Protein AF-A0A1F6HAN7-F1 (afdb_monomer_lite)

Secondary structure (DSSP, 8-state):
--EEEEEEETTEEEEEEET--SGGGSPTT-GGGTEEEEEEETTEEEEEEEHHHHHH-TTS-HHHHHHHHHHHHHHHHHHTTSPPPHHHHHHHHHHHHTT--TTSS--SSS-----TTS---GGG-HHHHHHHTT-TTPPP-HHHHT--

pLDDT: mean 86.33, std 14.44, range [46.81, 98.56]

Sequence (148 aa):
MEKKFLVKQGASNYYLVNSGMGGFLCPLGHPEHNWCIEEYRGGRCMEMYSLSSAKGAEYLPPRVRWNSAFLLARWKARHSQDIPDSAWLDQVYTHFNHRYSPDGVNRNAGDCILDYKNEQPPEYHLAYLFVKQFYPDHVPDMVRIKGK

Structure (mmCIF, N/CA/C/O backbone):
data_AF-A0A1F6HAN7-F1
#
_entry.id   AF-A0A1F6HAN7-F1
#
loop_
_atom_site.group_PDB
_atom_site.id
_atom_site.type_symbol
_atom_site.label_atom_id
_atom_site.label_alt_id
_atom_site.label_comp_id
_atom_site.label_asym_id
_atom_site.label_entity_id
_atom_site.label_seq_id
_atom_site.pdbx_PDB_ins_code
_atom_site.Cartn_x
_atom_site.Cartn_y
_atom_site.Cartn_z
_atom_site.occupancy
_atom_site.B_iso_or_equiv
_atom_site.auth_seq_id
_atom_site.auth_comp_id
_atom_site.auth_asym_id
_atom_site.auth_atom_id
_atom_site.pdbx_PDB_model_num
ATOM 1 N N . MET A 1 1 ? -18.449 -8.728 3.949 1.00 81.06 1 MET A N 1
ATOM 2 C CA . MET A 1 1 ? -17.341 -7.783 4.189 1.00 81.06 1 MET A CA 1
ATOM 3 C C . MET A 1 1 ? -17.004 -7.828 5.668 1.00 81.06 1 MET A C 1
ATOM 5 O O . MET A 1 1 ? -17.881 -7.574 6.484 1.00 81.06 1 MET A O 1
ATOM 9 N N . GLU A 1 2 ? -15.790 -8.249 6.016 1.00 94.75 2 GLU A N 1
ATOM 10 C CA . GLU A 1 2 ? -15.348 -8.287 7.413 1.00 94.75 2 GLU A CA 1
ATOM 11 C C . GLU A 1 2 ? -14.984 -6.874 7.881 1.00 94.75 2 GLU A C 1
ATOM 13 O O . GLU A 1 2 ? -14.322 -6.127 7.159 1.00 94.75 2 GLU A O 1
ATOM 18 N N . LYS A 1 3 ? -15.423 -6.504 9.086 1.00 96.38 3 LYS A N 1
ATOM 19 C CA . LYS A 1 3 ? -15.188 -5.186 9.675 1.00 96.38 3 LYS A CA 1
ATOM 20 C C . LYS A 1 3 ? -14.879 -5.324 11.158 1.00 96.38 3 LYS A C 1
ATOM 22 O O . LYS A 1 3 ? -15.679 -5.865 11.917 1.00 96.38 3 LYS A O 1
ATOM 27 N N . LYS A 1 4 ? -13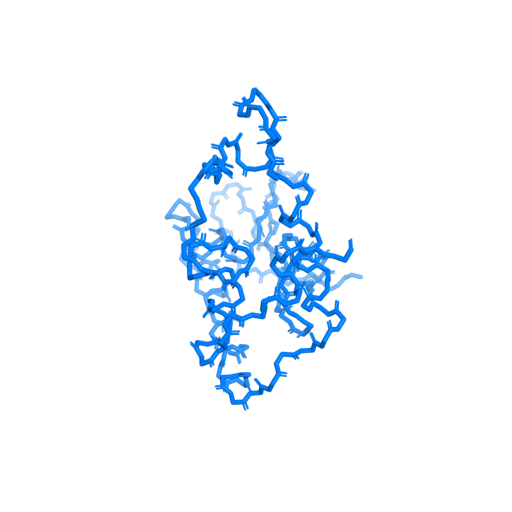.729 -4.800 11.579 1.00 97.94 4 LYS A N 1
ATOM 28 C CA . LYS A 1 4 ? -13.231 -4.889 12.953 1.00 97.94 4 LYS A CA 1
ATOM 29 C C . LYS A 1 4 ? -13.069 -3.501 13.551 1.00 97.94 4 LYS A C 1
ATOM 31 O O . LYS A 1 4 ? -12.294 -2.689 13.053 1.00 97.94 4 LYS A O 1
ATOM 36 N N . PHE A 1 5 ? -13.779 -3.234 14.643 1.00 98.19 5 PHE A N 1
ATOM 37 C CA . PHE A 1 5 ? -13.616 -1.993 15.397 1.00 98.19 5 PHE A CA 1
ATOM 38 C C . PHE A 1 5 ? -12.208 -1.900 15.993 1.00 98.19 5 PHE A C 1
ATOM 40 O O . PHE A 1 5 ? -11.709 -2.859 16.588 1.00 98.19 5 PHE A O 1
ATOM 47 N N . LEU A 1 6 ? -11.573 -0.738 15.841 1.00 98.06 6 LEU A N 1
ATOM 48 C CA . LEU A 1 6 ? -10.249 -0.472 16.394 1.00 98.06 6 LEU A CA 1
ATOM 49 C C . LEU A 1 6 ? -10.338 0.429 17.620 1.00 98.06 6 LEU A C 1
ATOM 51 O O . LEU A 1 6 ? -9.851 0.063 18.691 1.00 98.06 6 LEU A O 1
ATOM 55 N N . VAL A 1 7 ? -10.910 1.623 17.455 1.00 98.56 7 VAL A N 1
ATOM 56 C CA . VAL A 1 7 ? -10.907 2.669 18.483 1.00 98.56 7 VAL A CA 1
ATOM 57 C C . VAL A 1 7 ? -11.927 3.761 18.167 1.00 98.56 7 VAL A C 1
ATOM 59 O O . VAL A 1 7 ? -12.243 4.015 17.005 1.00 98.56 7 VAL A O 1
ATOM 62 N N . LYS A 1 8 ? -12.405 4.436 19.216 1.00 98.25 8 LYS A N 1
ATOM 63 C CA . LYS A 1 8 ? -13.179 5.676 19.131 1.00 98.25 8 LYS A CA 1
ATOM 64 C C . LYS A 1 8 ? -12.319 6.849 19.603 1.00 98.25 8 LYS A C 1
ATOM 66 O O . LYS A 1 8 ? -11.673 6.740 20.643 1.00 98.25 8 LYS A O 1
ATOM 71 N N . GLN A 1 9 ? -12.334 7.961 18.873 1.00 97.62 9 GLN A N 1
ATOM 72 C CA . GLN A 1 9 ? -11.682 9.216 19.257 1.00 97.62 9 GLN A CA 1
ATOM 73 C C . GLN A 1 9 ? -12.631 10.378 18.948 1.00 97.62 9 GLN A C 1
ATOM 75 O O . GLN A 1 9 ? -12.959 10.632 17.792 1.00 97.62 9 GLN A O 1
ATOM 80 N N . GLY A 1 10 ? -13.124 11.054 19.989 1.00 96.62 10 GLY A N 1
ATOM 81 C CA . GLY A 1 10 ? -14.173 12.066 19.838 1.00 96.62 10 GLY A CA 1
ATOM 82 C C . GLY A 1 10 ? -15.452 11.484 19.219 1.00 96.62 10 GLY A C 1
ATOM 83 O O . GLY A 1 10 ? -15.999 10.495 19.715 1.00 96.62 10 GLY A O 1
ATOM 84 N N . ALA A 1 11 ? -15.921 12.099 18.130 1.00 97.31 11 ALA A N 1
ATOM 85 C CA . ALA A 1 11 ? -17.090 11.654 17.364 1.00 97.31 11 ALA A CA 1
ATOM 86 C C . ALA A 1 11 ? -16.778 10.546 16.336 1.00 97.31 11 ALA A C 1
ATOM 88 O O . ALA A 1 11 ? -17.699 10.022 15.705 1.00 97.31 11 ALA A O 1
ATOM 89 N N . SER A 1 12 ? -15.502 10.193 16.173 1.00 98.25 12 SER A N 1
ATOM 90 C CA . SER A 1 12 ? -15.024 9.268 15.148 1.00 98.25 12 SER A CA 1
ATOM 91 C C . SER A 1 12 ? -14.864 7.852 15.676 1.00 98.25 12 SER A C 1
ATOM 93 O O . SER A 1 12 ? -14.275 7.635 16.736 1.00 98.25 12 SER A O 1
ATOM 95 N N . ASN A 1 13 ? -15.330 6.878 14.899 1.00 98.56 13 ASN A N 1
ATOM 96 C CA . ASN A 1 13 ? -15.098 5.454 15.109 1.00 98.56 13 ASN A CA 1
ATOM 97 C C . ASN A 1 13 ? -14.254 4.917 13.955 1.00 98.56 13 ASN A C 1
ATOM 99 O O . ASN A 1 13 ? -14.638 5.062 12.797 1.00 98.56 13 ASN A O 1
ATOM 103 N N . TYR A 1 14 ? -13.134 4.278 14.270 1.00 98.56 14 TYR A N 1
ATOM 104 C CA . TYR A 1 14 ? -12.211 3.747 13.274 1.00 98.56 14 TYR A CA 1
ATOM 105 C C . TYR A 1 14 ? -12.316 2.231 13.196 1.00 98.56 14 TYR A C 1
ATOM 107 O O . TYR A 1 14 ? -12.348 1.539 14.223 1.00 98.56 14 TYR A O 1
ATOM 115 N N . TYR A 1 15 ? -12.321 1.719 11.972 1.00 98.56 15 TYR A N 1
ATOM 116 C CA . TYR A 1 15 ? -12.444 0.299 11.683 1.00 98.56 15 TYR A CA 1
ATOM 117 C C . TYR A 1 15 ? -11.356 -0.152 10.720 1.00 98.56 15 TYR A C 1
ATOM 119 O O . TYR A 1 15 ? -10.965 0.588 9.826 1.00 98.56 15 TYR A O 1
ATOM 127 N N . LEU A 1 16 ? -10.912 -1.392 10.891 1.00 98.19 16 LEU A N 1
ATOM 128 C CA . LEU A 1 16 ? -10.199 -2.143 9.868 1.00 98.19 16 LEU A CA 1
ATOM 129 C C . LEU A 1 16 ? -11.239 -2.895 9.037 1.00 98.19 16 LEU A C 1
ATOM 131 O O . LEU A 1 16 ? -12.055 -3.624 9.610 1.00 98.19 16 LEU A O 1
ATOM 135 N N . VAL A 1 17 ? -11.227 -2.719 7.720 1.00 97.75 17 VAL A N 1
ATOM 136 C CA . VAL A 1 17 ? -12.254 -3.272 6.826 1.00 97.75 17 VAL A CA 1
ATOM 137 C C . VAL A 1 17 ? -11.614 -4.065 5.703 1.00 97.75 17 VAL A C 1
ATOM 139 O O . VAL A 1 17 ? -10.613 -3.635 5.130 1.00 97.75 17 VAL A O 1
ATOM 142 N N . ASN A 1 18 ? -12.191 -5.232 5.407 1.00 96.44 18 ASN A N 1
ATOM 143 C CA . ASN A 1 18 ? -11.769 -6.083 4.302 1.00 96.44 18 ASN A CA 1
ATOM 144 C C . ASN A 1 18 ? -12.385 -5.585 2.981 1.00 96.44 18 ASN A C 1
ATOM 146 O O . ASN A 1 18 ? -13.359 -6.166 2.495 1.00 96.44 18 ASN A O 1
ATOM 150 N N . SER A 1 19 ? -11.899 -4.445 2.484 1.00 92.38 19 SER A N 1
ATOM 151 C CA . SER A 1 19 ? -12.352 -3.829 1.230 1.00 92.38 19 SER A CA 1
ATOM 152 C C . SER A 1 19 ? -11.217 -3.415 0.286 1.00 92.38 19 SER A C 1
ATOM 154 O O . SER A 1 19 ? -11.531 -3.039 -0.837 1.00 92.38 19 SER A O 1
ATOM 156 N N . GLY A 1 20 ? -9.949 -3.501 0.716 1.00 86.19 20 GLY A N 1
ATOM 157 C CA . GLY A 1 20 ? -8.754 -3.112 -0.047 1.00 86.19 20 GLY A CA 1
ATOM 158 C C . GLY A 1 20 ? -8.742 -1.647 -0.503 1.00 86.19 20 GLY A C 1
ATOM 159 O O . GLY A 1 20 ? -9.641 -1.189 -1.200 1.00 86.19 20 GLY A O 1
ATOM 160 N N . MET A 1 21 ? -7.703 -0.875 -0.175 1.00 88.50 21 MET A N 1
ATOM 161 C CA . MET A 1 21 ? -7.585 0.478 -0.733 1.00 88.50 21 MET A CA 1
ATOM 162 C C . MET A 1 21 ? -6.139 0.859 -1.011 1.00 88.50 21 MET A C 1
ATOM 164 O O . MET A 1 21 ? -5.312 0.896 -0.111 1.00 88.50 21 MET A O 1
ATOM 168 N N . GLY A 1 22 ? -5.837 1.166 -2.275 1.00 81.50 22 GLY A N 1
ATOM 169 C CA . GLY A 1 22 ? -4.481 1.520 -2.707 1.00 81.50 22 GLY A CA 1
ATOM 170 C C . GLY A 1 22 ? -3.558 0.323 -2.959 1.00 81.50 22 GLY A C 1
ATOM 171 O O . GLY A 1 22 ? -2.397 0.523 -3.298 1.00 81.50 22 GLY A O 1
ATOM 172 N N . GLY A 1 23 ? -4.061 -0.912 -2.861 1.00 88.75 23 GLY A N 1
ATOM 173 C CA . GLY A 1 23 ? -3.277 -2.126 -3.103 1.00 88.75 23 GLY A CA 1
ATOM 174 C C . GLY A 1 23 ? -2.972 -2.441 -4.567 1.00 88.75 23 GLY A C 1
ATOM 175 O O . GLY A 1 23 ? -2.194 -3.346 -4.815 1.00 88.75 23 GLY A O 1
ATOM 176 N N . PHE A 1 24 ? -3.530 -1.719 -5.543 1.00 90.69 24 PHE A N 1
ATOM 177 C CA . PHE A 1 24 ? -3.554 -2.161 -6.947 1.00 90.69 24 PHE A CA 1
ATOM 178 C C . PHE A 1 24 ? -2.178 -2.409 -7.599 1.00 90.69 24 PHE A C 1
ATOM 180 O O . PHE A 1 24 ? -2.098 -3.229 -8.508 1.00 90.69 24 PHE A O 1
ATOM 187 N N . LEU A 1 25 ? -1.117 -1.721 -7.154 1.00 92.69 25 LEU A N 1
ATOM 188 C CA . LEU A 1 25 ? 0.268 -1.980 -7.588 1.00 92.69 25 LEU A CA 1
ATOM 189 C C . LEU A 1 25 ? 1.059 -2.824 -6.598 1.00 92.69 25 LEU A C 1
ATOM 191 O O . LEU A 1 25 ? 2.178 -3.221 -6.901 1.00 92.69 25 LEU A O 1
ATOM 195 N N . CYS A 1 26 ? 0.540 -3.088 -5.405 1.00 93.50 26 CYS A N 1
ATOM 196 C CA . CYS A 1 26 ? 1.242 -3.926 -4.452 1.00 93.50 26 CYS A CA 1
ATOM 197 C C . CYS A 1 26 ? 1.334 -5.370 -4.973 1.00 93.50 26 CYS A C 1
ATOM 199 O O . CYS A 1 26 ? 0.431 -5.829 -5.677 1.00 93.50 26 CYS A O 1
ATOM 201 N N . PRO A 1 27 ? 2.388 -6.115 -4.608 1.00 92.62 27 PRO A N 1
ATOM 202 C CA . PRO A 1 27 ? 2.511 -7.521 -4.982 1.00 92.62 27 PRO A CA 1
ATOM 203 C C . PRO A 1 27 ? 1.354 -8.361 -4.434 1.00 92.62 27 PRO A C 1
ATOM 205 O O . PRO A 1 27 ? 0.656 -7.967 -3.490 1.00 92.62 27 PRO A O 1
ATOM 208 N N . LE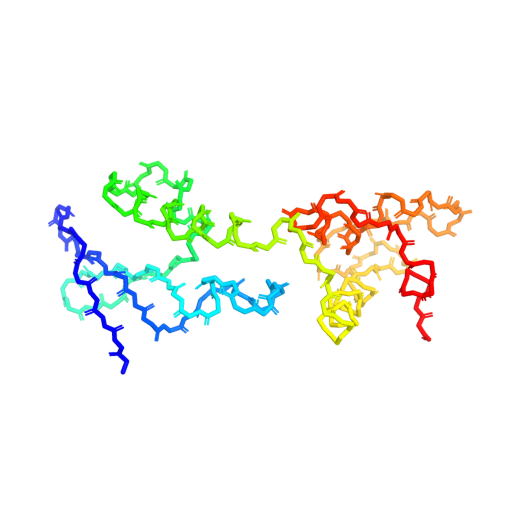U A 1 28 ? 1.145 -9.538 -5.025 1.00 89.31 28 LEU A N 1
ATOM 209 C CA . LEU A 1 28 ? 0.101 -10.462 -4.590 1.00 89.31 28 LEU A CA 1
ATOM 210 C C . LEU A 1 28 ? 0.249 -10.794 -3.096 1.00 89.31 28 LEU A C 1
ATOM 212 O O . LEU A 1 28 ? 1.347 -10.924 -2.559 1.00 89.31 28 LEU A O 1
ATOM 216 N N . GLY A 1 29 ? -0.881 -10.891 -2.395 1.00 89.44 29 GLY A N 1
ATOM 217 C CA . GLY A 1 29 ? -0.901 -11.173 -0.959 1.00 89.44 29 GLY A CA 1
ATOM 218 C C . GLY A 1 29 ? -0.509 -9.989 -0.067 1.00 89.44 29 GLY A C 1
ATOM 219 O O . GLY A 1 29 ? -0.608 -10.109 1.157 1.00 89.44 29 GLY A O 1
ATOM 220 N N . HIS A 1 30 ? -0.113 -8.841 -0.634 1.00 93.56 30 HIS A N 1
ATOM 221 C CA . HIS A 1 30 ? 0.112 -7.622 0.140 1.00 93.56 30 HIS A CA 1
ATOM 222 C C . HIS A 1 30 ? -1.175 -7.201 0.869 1.00 93.56 30 HIS A C 1
ATOM 224 O O . HIS A 1 30 ? -2.256 -7.224 0.277 1.00 93.56 30 HIS A O 1
ATOM 230 N N . PRO A 1 31 ? -1.109 -6.800 2.152 1.00 95.38 31 PRO A N 1
ATOM 231 C CA . PRO A 1 31 ? -2.306 -6.562 2.955 1.00 95.38 31 PRO A CA 1
ATOM 232 C C . PRO A 1 31 ? -3.173 -5.409 2.434 1.00 95.38 31 PRO A C 1
ATOM 234 O O . PRO A 1 31 ? -4.370 -5.429 2.681 1.00 95.38 31 PRO A O 1
ATOM 237 N N . GLU A 1 32 ? -2.612 -4.469 1.669 1.00 95.25 32 GLU A N 1
ATOM 238 C CA . GLU A 1 32 ? -3.350 -3.366 1.014 1.00 95.25 32 GLU A CA 1
ATOM 239 C C . GLU A 1 32 ? -4.378 -3.834 -0.029 1.00 95.25 32 GLU A C 1
ATOM 241 O O . GLU A 1 32 ? -5.301 -3.091 -0.358 1.00 95.25 32 GLU A O 1
ATOM 246 N N . HIS A 1 33 ? -4.245 -5.059 -0.554 1.00 94.06 33 HIS A N 1
ATOM 247 C CA . HIS A 1 33 ? -5.261 -5.648 -1.438 1.00 94.06 33 HIS A CA 1
ATOM 248 C C . HIS A 1 33 ? -6.551 -5.979 -0.702 1.00 94.06 33 HIS A C 1
ATOM 250 O O . HIS A 1 33 ? -7.620 -5.984 -1.296 1.00 94.06 33 HIS A O 1
ATOM 256 N N . ASN A 1 34 ? -6.443 -6.272 0.592 1.00 95.50 34 ASN A N 1
ATOM 257 C CA . ASN A 1 34 ? -7.555 -6.787 1.376 1.00 95.50 34 ASN A CA 1
ATOM 258 C C . ASN A 1 34 ? -8.037 -5.752 2.384 1.00 95.50 34 ASN A C 1
ATOM 260 O O . ASN A 1 34 ? -9.228 -5.607 2.603 1.00 95.50 34 ASN A O 1
ATOM 264 N N . TRP A 1 35 ? -7.133 -4.991 2.988 1.00 97.38 35 TRP A N 1
ATOM 265 C CA . TRP A 1 35 ? -7.436 -4.209 4.174 1.00 97.38 35 TRP A CA 1
ATOM 266 C C . TRP A 1 35 ? -7.250 -2.716 3.948 1.00 97.38 35 TRP A C 1
ATOM 268 O O . TRP A 1 35 ? -6.269 -2.283 3.351 1.00 97.38 35 TRP A O 1
ATOM 278 N N . CYS A 1 36 ? -8.165 -1.934 4.507 1.00 97.81 36 CYS A N 1
ATOM 279 C CA . CYS A 1 36 ? -8.056 -0.486 4.634 1.00 97.81 36 CYS A CA 1
ATOM 280 C C . CYS A 1 36 ? -8.608 -0.033 5.992 1.00 97.81 36 CYS A C 1
ATOM 282 O O . CYS A 1 36 ? -9.238 -0.809 6.721 1.00 97.81 36 CYS A O 1
ATOM 284 N N . ILE A 1 37 ? -8.358 1.226 6.343 1.00 98.25 37 ILE A N 1
ATOM 285 C CA . ILE A 1 37 ? -8.972 1.872 7.503 1.00 98.25 37 ILE A CA 1
ATOM 286 C C . ILE A 1 37 ? -10.153 2.704 7.028 1.00 98.25 37 ILE A C 1
ATOM 288 O O . ILE A 1 37 ? -10.015 3.478 6.089 1.00 98.25 37 ILE A O 1
ATOM 292 N N . GLU A 1 38 ? -11.284 2.590 7.711 1.00 98.25 38 GLU A N 1
ATOM 293 C CA . GLU A 1 38 ? -12.431 3.470 7.503 1.00 98.25 38 GLU A CA 1
ATOM 294 C C . GLU A 1 38 ? -12.721 4.274 8.773 1.00 98.25 38 GLU A C 1
ATOM 296 O O . GLU A 1 38 ? -12.728 3.729 9.885 1.00 98.25 38 GLU A O 1
ATOM 301 N N . GLU A 1 39 ? -13.005 5.563 8.608 1.00 98.38 39 GLU A N 1
ATOM 302 C CA . GLU A 1 39 ? -13.482 6.448 9.666 1.00 98.38 39 GLU A CA 1
ATOM 303 C C . GLU A 1 39 ? -14.992 6.670 9.536 1.00 98.38 39 GLU A C 1
ATOM 305 O O . GLU A 1 39 ? -15.485 7.062 8.481 1.00 98.38 39 GLU A O 1
ATOM 310 N N . TYR A 1 40 ? -15.732 6.492 10.634 1.00 98.50 40 TYR A N 1
ATOM 311 C CA . TYR A 1 40 ? -17.167 6.760 10.694 1.00 98.50 40 TYR A CA 1
ATOM 312 C C . TYR A 1 40 ? -17.519 7.836 11.712 1.00 98.50 40 TYR A C 1
ATOM 314 O O . TYR A 1 40 ? -17.103 7.758 12.870 1.00 98.50 40 TYR A O 1
ATOM 322 N N . ARG A 1 41 ? -18.395 8.767 11.320 1.00 98.06 41 ARG A N 1
ATOM 323 C CA . ARG A 1 41 ? -19.017 9.773 12.200 1.00 98.06 41 ARG A CA 1
ATOM 324 C C . ARG A 1 41 ? -20.527 9.773 11.967 1.00 98.06 41 ARG A C 1
ATOM 326 O O . ARG A 1 41 ? -20.977 9.760 10.826 1.00 98.06 41 ARG A O 1
ATOM 333 N N . GLY A 1 42 ? -21.327 9.718 13.035 1.00 95.94 42 GLY A N 1
ATOM 334 C CA . GLY A 1 42 ? -22.796 9.688 12.918 1.00 95.94 42 GLY A CA 1
ATOM 335 C C . GLY A 1 42 ? -23.345 8.534 12.059 1.00 95.94 42 GLY A C 1
ATOM 336 O O . GLY A 1 42 ? -24.365 8.692 11.399 1.00 95.94 42 GLY A O 1
ATOM 337 N N . GLY A 1 43 ? -22.639 7.397 12.010 1.00 94.94 43 GLY A N 1
ATOM 338 C CA . GLY A 1 43 ? -23.025 6.224 11.215 1.00 94.94 43 GLY A CA 1
ATOM 339 C C . GLY A 1 43 ? -22.649 6.273 9.728 1.00 94.94 43 GLY A C 1
ATOM 340 O O . GLY A 1 43 ? -22.898 5.298 9.026 1.00 94.94 43 GLY A O 1
ATOM 341 N N . ARG A 1 44 ? -22.018 7.348 9.239 1.00 97.25 44 ARG A N 1
ATOM 342 C CA . ARG A 1 44 ? -21.567 7.478 7.841 1.00 97.25 44 ARG A CA 1
ATOM 343 C C . ARG A 1 44 ? -20.057 7.310 7.732 1.00 97.25 44 ARG A C 1
ATOM 345 O O . ARG A 1 44 ? -19.344 7.786 8.614 1.00 97.25 44 ARG A O 1
ATOM 352 N N . CYS A 1 45 ? -19.594 6.651 6.669 1.00 97.25 45 CYS A N 1
ATOM 353 C CA . CYS A 1 45 ? -18.174 6.598 6.324 1.00 97.25 45 CYS A CA 1
ATOM 354 C C . CYS A 1 45 ? -17.754 7.981 5.825 1.00 97.25 45 CYS A C 1
ATOM 356 O O . CYS A 1 45 ? -18.350 8.491 4.879 1.00 97.25 45 CYS A O 1
ATOM 358 N N . MET A 1 46 ? -16.781 8.588 6.492 1.00 97.56 46 MET A N 1
ATOM 359 C CA . MET A 1 46 ? -16.290 9.924 6.158 1.00 97.56 46 MET A CA 1
ATOM 360 C C . MET A 1 46 ? -15.026 9.843 5.319 1.00 97.56 46 MET A C 1
ATOM 362 O O . MET A 1 46 ? -14.911 10.542 4.325 1.00 97.56 46 MET A O 1
ATOM 366 N N . GLU A 1 47 ? -14.108 8.967 5.719 1.00 96.75 47 GLU A N 1
ATOM 367 C CA . GLU A 1 47 ? -12.786 8.847 5.120 1.00 96.75 47 GLU A CA 1
ATOM 368 C C . GLU A 1 47 ? -12.379 7.381 5.045 1.00 96.75 47 GLU A C 1
ATOM 370 O O . GLU A 1 47 ? -12.758 6.558 5.890 1.00 96.75 47 GLU A O 1
ATOM 375 N N . MET A 1 48 ? -11.568 7.073 4.040 1.00 97.06 48 MET A N 1
ATOM 376 C CA . MET A 1 48 ? -10.905 5.788 3.894 1.00 97.06 48 MET A CA 1
ATOM 377 C C . MET A 1 48 ? -9.403 6.031 3.770 1.00 97.06 48 MET A C 1
ATOM 379 O O . MET A 1 48 ? -8.968 6.998 3.148 1.00 97.06 48 MET A O 1
ATOM 383 N N . TYR A 1 49 ? -8.595 5.138 4.331 1.00 97.12 49 TYR A N 1
ATOM 384 C CA . TYR A 1 49 ? -7.139 5.218 4.262 1.00 97.12 49 TYR A CA 1
ATOM 385 C C . TYR A 1 4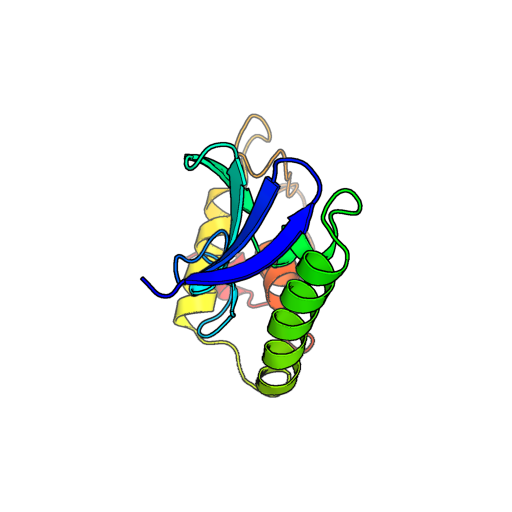9 ? -6.549 3.865 3.871 1.00 97.12 49 TYR A C 1
ATOM 387 O O . TYR A 1 49 ? -6.932 2.830 4.425 1.00 97.12 49 TYR A O 1
ATOM 395 N N . SER A 1 50 ? -5.581 3.875 2.952 1.00 97.12 50 SER A N 1
ATOM 396 C CA . SER A 1 50 ? -4.684 2.731 2.774 1.00 97.12 50 SER A CA 1
ATOM 397 C C . SER A 1 50 ? -3.925 2.476 4.080 1.00 97.12 50 SER A C 1
ATOM 399 O O . SER A 1 50 ? -3.739 3.390 4.893 1.00 97.12 50 SER A O 1
ATOM 401 N N . LEU A 1 51 ? -3.456 1.251 4.304 1.00 97.12 51 LEU A N 1
ATOM 402 C CA . LEU A 1 51 ? -2.659 0.929 5.492 1.00 97.12 51 LEU A CA 1
ATOM 403 C C . LEU A 1 51 ? -1.375 1.767 5.543 1.00 97.12 51 LEU A C 1
ATOM 405 O O . LEU A 1 51 ? -0.952 2.213 6.609 1.00 97.12 51 LEU A O 1
ATOM 409 N N . SER A 1 52 ? -0.746 1.988 4.393 1.00 95.69 52 SER A N 1
ATOM 410 C CA . SER A 1 52 ? 0.469 2.785 4.220 1.00 95.69 52 SER A CA 1
ATOM 411 C C . SER A 1 52 ? 0.253 4.244 4.610 1.00 95.69 52 SER A C 1
ATOM 413 O O . SER A 1 52 ? 1.059 4.778 5.375 1.00 95.69 52 SER A O 1
ATOM 415 N N . SER A 1 53 ? -0.851 4.850 4.164 1.00 96.56 53 SER A N 1
ATOM 416 C CA . SER A 1 53 ? -1.248 6.208 4.548 1.00 96.56 53 SER A CA 1
ATOM 417 C C . SER A 1 53 ? -1.588 6.275 6.040 1.00 96.56 53 SER A C 1
ATOM 419 O O . SER A 1 53 ? -1.022 7.079 6.785 1.00 96.56 53 SER A O 1
ATOM 421 N N . ALA A 1 54 ? -2.413 5.341 6.522 1.00 97.38 54 ALA A N 1
ATOM 422 C CA . ALA A 1 54 ? -2.835 5.298 7.917 1.00 97.38 54 ALA A CA 1
ATOM 423 C C . ALA A 1 54 ? -1.671 5.083 8.894 1.00 97.38 54 ALA A C 1
ATOM 425 O O . ALA A 1 54 ? -1.688 5.624 9.993 1.00 97.38 54 ALA A O 1
ATOM 426 N N . LYS A 1 55 ? -0.640 4.318 8.516 1.00 97.31 55 LYS A N 1
ATOM 427 C CA . LYS A 1 55 ? 0.558 4.087 9.338 1.00 97.31 55 LYS A CA 1
ATOM 428 C C . LYS A 1 55 ? 1.280 5.394 9.697 1.00 97.31 55 LYS A C 1
ATOM 430 O O . LYS A 1 55 ? 1.758 5.524 10.823 1.00 97.31 55 LYS A O 1
ATOM 435 N N . GLY A 1 56 ? 1.396 6.316 8.739 1.00 94.88 56 GLY A N 1
ATOM 436 C CA . GLY A 1 56 ? 2.174 7.555 8.867 1.00 94.88 56 GLY A CA 1
ATOM 437 C C . GLY A 1 56 ? 1.372 8.783 9.304 1.00 94.88 56 GLY A C 1
ATOM 438 O O . GLY A 1 56 ? 1.964 9.793 9.666 1.00 94.88 56 GLY A O 1
ATOM 439 N N . ALA A 1 57 ? 0.043 8.714 9.291 1.00 96.62 57 ALA A N 1
ATOM 440 C CA . ALA A 1 57 ? -0.821 9.858 9.564 1.00 96.62 57 ALA A CA 1
ATOM 441 C C . ALA A 1 57 ? -0.906 10.186 11.067 1.00 96.62 57 ALA A C 1
ATOM 443 O O . ALA A 1 57 ? -1.714 9.606 11.789 1.00 96.62 57 ALA A O 1
ATOM 444 N N . GLU A 1 58 ? -0.090 11.127 11.553 1.00 96.75 58 GLU A N 1
ATOM 445 C CA . GLU A 1 58 ? 0.017 11.478 12.984 1.00 96.75 58 GLU A CA 1
ATOM 446 C C . GLU A 1 58 ? -1.300 11.907 13.641 1.00 96.75 58 GLU A C 1
ATOM 448 O O . GLU A 1 58 ? -1.499 11.660 14.831 1.00 96.75 58 GLU A O 1
ATOM 453 N N . TYR A 1 59 ? -2.212 12.495 12.863 1.00 95.81 59 TYR A N 1
ATOM 454 C CA . TYR A 1 59 ? -3.542 12.895 13.323 1.00 95.81 59 TYR A CA 1
ATOM 455 C C . TYR A 1 59 ? -4.472 11.702 13.599 1.00 95.81 59 TYR A C 1
ATOM 457 O O . TYR A 1 59 ? -5.486 11.865 14.279 1.00 95.81 59 TYR A O 1
ATOM 465 N N . LEU A 1 60 ? -4.151 10.505 13.092 1.00 98.00 60 LEU A N 1
ATOM 466 C CA . LEU A 1 60 ? -4.919 9.299 13.373 1.00 98.00 60 LEU A CA 1
ATOM 467 C C . LEU A 1 60 ? -4.596 8.742 14.768 1.00 98.00 60 LEU A C 1
ATOM 469 O O . LEU A 1 60 ? -3.447 8.808 15.233 1.00 98.00 60 LEU A O 1
ATOM 473 N N . PRO A 1 61 ? -5.577 8.089 15.420 1.00 98.25 61 PRO A N 1
ATOM 474 C CA . PRO A 1 61 ? -5.360 7.486 16.723 1.00 98.25 61 PRO A CA 1
ATOM 475 C C . PRO A 1 61 ? -4.159 6.519 16.723 1.00 98.25 61 PRO A C 1
ATOM 477 O O . PRO A 1 61 ? -4.022 5.713 15.794 1.00 98.25 61 PRO A O 1
ATOM 480 N N . PRO A 1 62 ? -3.343 6.473 17.797 1.00 98.38 62 PRO A N 1
ATOM 481 C CA . PRO A 1 62 ? -2.185 5.577 17.877 1.00 98.38 62 PRO A CA 1
ATOM 482 C C . PRO A 1 62 ? -2.511 4.105 17.583 1.00 98.38 62 PRO A C 1
ATOM 484 O O . PRO A 1 62 ? -1.741 3.414 16.919 1.00 98.38 62 PRO A O 1
ATOM 487 N N . ARG A 1 63 ? -3.689 3.625 18.008 1.00 98.06 63 ARG A N 1
ATOM 488 C CA . ARG A 1 63 ? -4.136 2.247 17.753 1.00 98.06 63 ARG A CA 1
ATOM 489 C C . ARG A 1 63 ? -4.369 1.958 16.267 1.00 98.06 63 ARG A C 1
ATOM 491 O O . ARG A 1 63 ? -4.094 0.842 15.832 1.00 98.06 63 ARG A O 1
ATOM 498 N N . VAL A 1 64 ? -4.844 2.934 15.493 1.00 98.44 64 VAL A N 1
ATOM 499 C CA . VAL A 1 64 ? -5.029 2.807 14.036 1.00 98.44 64 VAL A CA 1
ATOM 500 C C . VAL A 1 64 ? -3.673 2.701 13.346 1.00 98.44 64 VAL A C 1
ATOM 502 O O . VAL A 1 64 ? -3.439 1.755 12.587 1.00 98.44 64 VAL A O 1
ATOM 505 N N . ARG A 1 65 ? -2.750 3.611 13.684 1.00 98.44 65 ARG A N 1
ATOM 506 C CA . ARG A 1 65 ? -1.380 3.607 13.155 1.00 98.44 65 ARG A CA 1
ATOM 507 C C . ARG A 1 65 ? -0.660 2.297 13.460 1.00 98.44 65 ARG A C 1
ATOM 509 O O . ARG A 1 65 ? -0.097 1.683 12.557 1.00 98.44 65 ARG A O 1
ATOM 516 N N . TRP A 1 66 ? -0.745 1.827 14.708 1.00 98.19 66 TRP A N 1
ATOM 517 C CA . TRP A 1 66 ? -0.118 0.578 15.142 1.00 98.19 66 TRP A CA 1
ATOM 518 C C . TRP A 1 66 ? -0.669 -0.644 14.400 1.00 98.19 66 TRP A C 1
ATOM 520 O O . TRP A 1 66 ? 0.115 -1.452 13.914 1.00 98.19 66 TRP A O 1
ATOM 530 N N . ASN A 1 67 ? -1.996 -0.775 14.250 1.00 97.88 67 ASN A N 1
ATOM 531 C CA . ASN A 1 67 ? -2.579 -1.914 13.522 1.00 97.88 67 ASN A CA 1
ATOM 532 C C . ASN A 1 67 ? -2.158 -1.913 12.046 1.00 97.88 67 ASN A C 1
ATOM 534 O O . ASN A 1 67 ? -1.809 -2.962 11.507 1.00 97.88 67 ASN A O 1
ATOM 538 N N . SER A 1 68 ? -2.131 -0.737 11.416 1.00 97.44 68 SER A N 1
ATOM 539 C CA . SER A 1 68 ? -1.689 -0.586 10.026 1.00 97.44 68 SER A CA 1
ATOM 540 C C . SER A 1 68 ? -0.208 -0.953 9.869 1.00 97.44 68 SER A C 1
ATOM 542 O O . SER A 1 68 ? 0.149 -1.748 8.999 1.00 97.44 68 SER A O 1
ATOM 544 N N . ALA A 1 69 ? 0.650 -0.455 10.770 1.00 97.31 69 ALA A N 1
ATOM 545 C CA . ALA A 1 69 ? 2.068 -0.810 10.830 1.00 97.31 69 ALA A CA 1
ATOM 546 C C . ALA A 1 69 ? 2.274 -2.320 11.009 1.00 97.31 69 ALA A C 1
ATOM 548 O O . ALA A 1 69 ? 3.083 -2.923 10.305 1.00 97.31 69 ALA A O 1
ATOM 549 N N . PHE A 1 70 ? 1.525 -2.927 11.932 1.00 96.44 70 PHE A N 1
ATOM 550 C CA . PHE A 1 70 ? 1.623 -4.341 12.272 1.00 96.44 70 PHE A CA 1
ATOM 551 C C . PHE A 1 70 ? 1.288 -5.248 11.081 1.00 96.44 70 PHE A C 1
ATOM 553 O O . PHE A 1 70 ? 2.044 -6.173 10.780 1.00 96.44 70 PHE A O 1
ATOM 560 N N . LEU A 1 71 ? 0.192 -4.967 10.364 1.00 95.06 71 LEU A N 1
ATOM 561 C CA . LEU A 1 71 ? -0.201 -5.739 9.180 1.00 95.06 71 LEU A CA 1
ATOM 562 C C . LEU A 1 71 ? 0.850 -5.653 8.067 1.00 95.06 71 LEU A C 1
ATOM 564 O O . LEU A 1 71 ? 1.234 -6.681 7.506 1.00 95.06 71 LEU A O 1
ATOM 568 N N . LEU A 1 72 ? 1.352 -4.447 7.788 1.00 94.12 72 LEU A N 1
ATOM 569 C CA . LEU A 1 72 ? 2.385 -4.222 6.774 1.00 94.12 72 LEU A CA 1
ATOM 570 C C . LEU A 1 72 ? 3.706 -4.919 7.131 1.00 94.12 72 LEU A C 1
ATOM 572 O O . LEU A 1 72 ? 4.309 -5.577 6.284 1.00 94.12 72 LEU A O 1
ATOM 576 N N . ALA A 1 73 ? 4.149 -4.819 8.388 1.00 92.94 73 ALA A N 1
ATOM 577 C CA . ALA A 1 73 ? 5.387 -5.446 8.848 1.00 92.94 73 ALA A CA 1
ATOM 578 C C . ALA A 1 73 ? 5.327 -6.979 8.749 1.00 92.94 73 ALA A C 1
ATOM 580 O O . ALA A 1 73 ? 6.284 -7.612 8.301 1.00 92.94 73 ALA A O 1
ATOM 581 N N . ARG A 1 74 ? 4.182 -7.581 9.101 1.00 90.31 74 ARG A N 1
ATOM 582 C CA . ARG A 1 74 ? 3.993 -9.037 9.037 1.00 90.31 74 ARG A CA 1
ATOM 583 C C . ARG A 1 74 ? 4.068 -9.591 7.614 1.00 90.31 74 ARG A C 1
ATOM 585 O O . ARG A 1 74 ? 4.463 -10.742 7.441 1.00 90.31 74 ARG A O 1
ATOM 592 N N . TRP A 1 75 ? 3.662 -8.814 6.612 1.00 89.75 75 TRP A N 1
ATOM 593 C CA . TRP A 1 75 ? 3.761 -9.229 5.214 1.00 89.75 75 TRP A CA 1
ATOM 594 C C . TRP A 1 75 ? 5.213 -9.229 4.717 1.00 89.75 75 TRP A C 1
ATOM 596 O O . TRP A 1 75 ? 5.641 -10.219 4.123 1.00 89.75 75 TRP A O 1
ATOM 606 N N . LYS A 1 76 ? 5.985 -8.175 5.030 1.00 77.00 76 LYS A N 1
ATOM 607 C CA . LYS A 1 76 ? 7.389 -8.037 4.597 1.00 77.00 76 LYS A CA 1
ATOM 608 C C . LYS A 1 76 ? 8.265 -9.200 5.054 1.00 77.00 76 LYS A C 1
ATOM 610 O O . LYS A 1 76 ? 9.040 -9.722 4.266 1.00 77.00 76 LYS A O 1
ATOM 615 N N . ALA A 1 77 ? 8.091 -9.638 6.300 1.00 61.84 77 ALA A N 1
ATOM 616 C CA . ALA A 1 77 ? 8.855 -10.749 6.865 1.00 61.84 77 ALA A CA 1
ATOM 617 C C . ALA A 1 77 ? 8.665 -12.081 6.116 1.00 61.84 77 ALA A C 1
ATOM 619 O O . ALA A 1 77 ? 9.512 -12.957 6.232 1.00 61.84 77 ALA A O 1
ATOM 620 N N . ARG A 1 78 ? 7.561 -12.256 5.374 1.00 70.62 78 ARG A N 1
ATOM 621 C CA . ARG A 1 78 ? 7.313 -13.486 4.606 1.00 70.62 78 ARG A CA 1
ATOM 622 C C . ARG A 1 78 ? 7.944 -13.467 3.217 1.00 70.62 78 ARG A C 1
ATOM 624 O O . ARG A 1 78 ? 8.304 -14.529 2.746 1.00 70.62 78 ARG A O 1
ATOM 631 N N . HIS A 1 79 ? 8.067 -12.293 2.596 1.00 69.25 79 HIS A N 1
ATOM 632 C CA . HIS A 1 79 ? 8.366 -12.176 1.162 1.00 69.25 79 HIS A CA 1
ATOM 633 C C . HIS A 1 79 ? 9.762 -11.631 0.854 1.00 69.25 79 HIS A C 1
ATOM 635 O O . HIS A 1 79 ? 10.134 -11.542 -0.310 1.00 69.25 79 HIS A O 1
ATOM 641 N N . SER A 1 80 ? 10.567 -11.280 1.863 1.00 60.62 80 SER A N 1
ATOM 642 C CA . SER A 1 80 ? 11.930 -10.773 1.642 1.00 60.62 80 SER A CA 1
ATOM 643 C C . SER A 1 80 ? 12.889 -11.794 1.011 1.00 60.62 80 SER A C 1
ATOM 645 O O . SER A 1 80 ? 14.034 -11.445 0.760 1.00 60.62 80 SER A O 1
ATOM 647 N N . GLN A 1 81 ? 12.459 -13.042 0.795 1.00 62.75 81 GLN A N 1
ATOM 648 C CA . GLN A 1 81 ? 13.247 -14.105 0.158 1.00 62.75 81 GLN A CA 1
ATOM 649 C C . GLN A 1 81 ? 12.634 -14.613 -1.159 1.00 62.75 81 GLN A C 1
ATOM 651 O O . GLN A 1 81 ? 13.215 -15.490 -1.794 1.00 62.75 81 GLN A O 1
ATOM 656 N N . ASP A 1 82 ? 11.487 -14.073 -1.581 1.00 77.81 82 ASP A N 1
ATOM 657 C CA . ASP A 1 82 ? 10.754 -14.583 -2.739 1.00 77.81 82 ASP A CA 1
ATOM 658 C C . ASP A 1 82 ? 11.142 -13.862 -4.035 1.00 77.81 82 ASP A C 1
ATOM 660 O O . ASP A 1 82 ? 11.439 -12.665 -4.053 1.00 77.81 82 ASP A O 1
ATOM 664 N N . ILE A 1 83 ? 11.078 -14.592 -5.150 1.00 84.62 83 ILE A N 1
ATOM 665 C CA . ILE A 1 83 ? 11.190 -14.022 -6.495 1.00 84.62 83 ILE A CA 1
ATOM 666 C C . ILE A 1 83 ? 9.861 -13.318 -6.826 1.00 84.62 83 ILE A C 1
ATOM 668 O O . ILE A 1 83 ? 8.801 -13.918 -6.621 1.00 84.62 83 ILE A O 1
ATOM 672 N N . PRO A 1 84 ? 9.875 -12.074 -7.344 1.00 87.81 84 PRO A N 1
ATOM 673 C CA . PRO A 1 84 ? 8.644 -11.393 -7.719 1.00 87.81 84 PRO A CA 1
ATOM 674 C C . PRO A 1 84 ? 7.887 -12.135 -8.827 1.00 87.81 84 PRO A C 1
ATOM 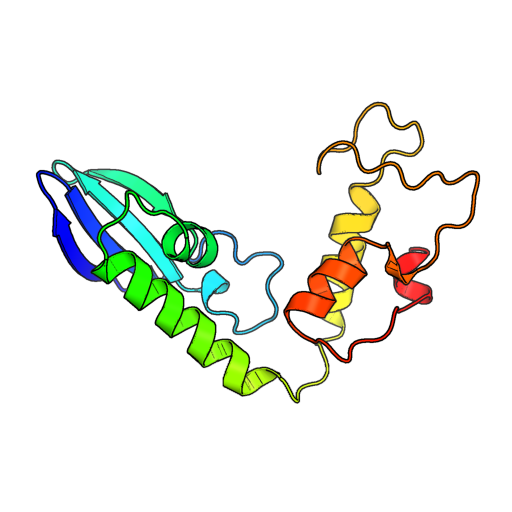676 O O . PRO A 1 84 ? 8.486 -12.626 -9.785 1.00 87.81 84 PRO A O 1
ATOM 679 N N . ASP A 1 85 ? 6.558 -12.158 -8.726 1.00 90.50 85 ASP A N 1
ATOM 680 C CA . ASP A 1 85 ? 5.698 -12.733 -9.759 1.00 90.50 85 ASP A CA 1
ATOM 681 C C . ASP A 1 85 ? 5.819 -11.962 -11.088 1.00 90.50 85 ASP A C 1
ATOM 683 O O . ASP A 1 85 ? 5.741 -10.732 -11.131 1.00 90.50 85 ASP A O 1
ATOM 687 N N . SER A 1 86 ? 5.992 -12.696 -12.188 1.00 92.69 86 SER A N 1
ATOM 688 C CA . SER A 1 86 ? 6.238 -12.120 -13.516 1.00 92.69 86 SER A CA 1
ATOM 689 C C . SER A 1 86 ? 5.039 -11.327 -14.055 1.00 92.69 86 SER A C 1
ATOM 691 O O . SER A 1 86 ? 5.228 -10.300 -14.710 1.00 92.69 86 SER A O 1
ATOM 693 N N . ALA A 1 87 ? 3.806 -11.763 -13.770 1.00 92.81 87 ALA A N 1
ATOM 694 C CA . ALA A 1 87 ? 2.604 -11.068 -14.228 1.00 92.81 87 ALA A CA 1
ATOM 695 C C . ALA A 1 87 ? 2.397 -9.755 -13.460 1.00 92.81 87 ALA A C 1
ATOM 697 O O . ALA A 1 87 ? 2.046 -8.733 -14.053 1.00 92.81 87 ALA A O 1
ATOM 698 N N . TRP A 1 88 ? 2.686 -9.755 -12.159 1.00 93.12 88 TRP A N 1
ATOM 699 C CA . TRP A 1 88 ? 2.722 -8.532 -11.362 1.00 93.12 88 TRP A CA 1
ATOM 700 C C . TRP A 1 88 ? 3.803 -7.556 -11.849 1.00 93.12 88 TRP A C 1
ATOM 702 O O . TRP A 1 88 ? 3.521 -6.366 -12.002 1.00 93.12 88 TRP A O 1
ATOM 712 N N . LEU A 1 89 ? 5.013 -8.037 -12.164 1.00 93.56 89 LEU A N 1
ATOM 713 C CA . LEU A 1 89 ? 6.050 -7.192 -12.767 1.00 93.56 89 LEU A CA 1
ATOM 714 C C . LEU A 1 89 ? 5.559 -6.565 -14.080 1.00 93.56 89 LEU A C 1
ATOM 716 O O . LEU A 1 89 ? 5.668 -5.351 -14.247 1.00 93.56 89 LEU A O 1
ATOM 720 N N . ASP A 1 90 ? 4.958 -7.346 -14.981 1.00 93.88 90 ASP A N 1
ATOM 721 C CA . ASP A 1 90 ? 4.383 -6.821 -16.228 1.00 93.88 90 ASP A CA 1
ATOM 722 C C . ASP A 1 90 ? 3.350 -5.717 -15.956 1.00 93.88 90 ASP A C 1
ATOM 724 O O . ASP A 1 90 ? 3.385 -4.673 -16.610 1.00 93.88 90 ASP A O 1
ATOM 728 N N . GLN A 1 91 ? 2.477 -5.892 -14.960 1.00 93.62 91 GLN A N 1
ATOM 729 C CA . GLN A 1 91 ? 1.491 -4.884 -14.566 1.00 93.62 91 GLN A CA 1
ATOM 730 C C . GLN A 1 91 ? 2.148 -3.587 -14.071 1.00 93.62 91 GLN A C 1
ATOM 732 O O . GLN A 1 91 ? 1.769 -2.500 -14.514 1.00 93.62 91 GLN A O 1
ATOM 737 N N . VAL A 1 92 ? 3.125 -3.684 -13.164 1.00 92.69 92 VAL A N 1
ATOM 738 C CA . VAL A 1 92 ? 3.810 -2.521 -12.577 1.00 92.69 92 VAL A CA 1
ATOM 739 C C . VAL A 1 92 ? 4.594 -1.759 -13.641 1.00 92.69 92 VAL A C 1
ATOM 741 O O . VAL A 1 92 ? 4.438 -0.544 -13.768 1.00 92.69 92 VAL A O 1
ATOM 744 N N . TYR A 1 93 ? 5.403 -2.459 -14.436 1.00 91.06 93 TYR A N 1
ATOM 745 C CA . TYR A 1 93 ? 6.191 -1.830 -15.492 1.00 91.06 93 TYR A CA 1
ATOM 746 C C . TYR A 1 93 ? 5.296 -1.192 -16.553 1.00 91.06 93 TYR A C 1
ATOM 748 O O . TYR A 1 93 ? 5.496 -0.028 -16.887 1.00 91.06 93 TYR A O 1
ATOM 756 N N . THR A 1 94 ? 4.243 -1.882 -17.001 1.00 90.50 94 THR A N 1
ATOM 757 C CA . THR A 1 94 ? 3.266 -1.309 -17.943 1.00 90.50 94 THR A CA 1
ATOM 758 C C . THR A 1 94 ? 2.592 -0.064 -17.368 1.00 90.50 94 THR A C 1
ATOM 760 O O . THR A 1 94 ? 2.433 0.931 -18.075 1.00 90.50 94 THR A O 1
ATOM 763 N N . HIS A 1 95 ? 2.225 -0.084 -16.079 1.00 89.94 95 HIS A N 1
ATOM 764 C CA . HIS A 1 95 ? 1.624 1.074 -15.425 1.00 89.94 95 HIS A CA 1
ATOM 765 C C . HIS A 1 95 ? 2.537 2.295 -15.508 1.00 89.94 95 HIS A C 1
ATOM 767 O O . HIS A 1 95 ? 2.085 3.334 -15.973 1.00 89.94 95 HIS A O 1
ATOM 773 N N . PHE A 1 96 ? 3.800 2.188 -15.089 1.00 86.88 96 PHE A N 1
ATOM 774 C CA . PHE A 1 96 ? 4.717 3.330 -15.114 1.00 86.88 96 PHE A CA 1
ATOM 775 C C . PHE A 1 96 ? 5.131 3.726 -16.537 1.00 86.88 96 PHE A C 1
ATOM 777 O O . PHE A 1 96 ? 5.190 4.918 -16.821 1.00 86.88 96 PHE A O 1
ATOM 784 N N . ASN A 1 97 ? 5.311 2.772 -17.455 1.00 83.12 97 ASN A N 1
ATOM 785 C CA . ASN A 1 97 ? 5.655 3.061 -18.852 1.00 83.12 97 ASN A CA 1
ATOM 786 C C . ASN A 1 97 ? 4.603 3.952 -19.532 1.00 83.12 97 ASN A C 1
ATOM 788 O O . ASN A 1 97 ? 4.942 4.885 -20.258 1.00 83.12 97 ASN A O 1
ATOM 792 N N . HIS A 1 98 ? 3.318 3.732 -19.241 1.00 81.88 98 HIS A N 1
ATOM 793 C CA . HIS A 1 98 ? 2.228 4.570 -19.755 1.00 81.88 98 HIS A CA 1
ATOM 794 C C . HIS A 1 98 ? 2.105 5.937 -19.065 1.00 81.88 98 HIS A C 1
ATOM 796 O O . HIS A 1 98 ? 1.302 6.771 -19.487 1.00 81.88 98 HIS A O 1
ATOM 802 N N . ARG A 1 99 ? 2.882 6.181 -18.009 1.00 76.38 99 ARG A N 1
ATOM 803 C CA . ARG A 1 99 ? 2.860 7.418 -17.220 1.00 76.38 99 ARG A CA 1
ATOM 804 C C . ARG A 1 99 ? 4.008 8.359 -17.580 1.00 76.38 99 ARG A C 1
ATOM 806 O O . ARG A 1 99 ? 4.001 9.486 -17.121 1.00 76.38 99 ARG A O 1
ATOM 813 N N . TYR A 1 100 ? 4.949 7.963 -18.432 1.00 72.19 100 TYR A N 1
ATOM 814 C CA . TYR A 1 100 ? 5.996 8.872 -18.908 1.00 72.19 100 TYR A CA 1
ATOM 815 C C . TYR A 1 100 ? 5.523 9.705 -20.102 1.00 72.19 100 TYR A C 1
ATOM 817 O O . TYR A 1 100 ? 5.074 9.147 -21.109 1.00 72.19 100 TYR A O 1
ATOM 825 N N . SER A 1 101 ? 5.616 11.038 -20.006 1.00 65.88 101 SER A N 1
ATOM 826 C CA . SER A 1 101 ? 5.273 11.952 -21.106 1.00 65.88 101 SER A CA 1
ATOM 827 C C . SER A 1 101 ? 6.447 12.075 -22.084 1.00 65.88 101 SER A C 1
ATOM 829 O O . SER A 1 101 ? 7.530 12.456 -21.647 1.00 65.88 101 SER A O 1
ATOM 831 N N . PRO A 1 102 ? 6.265 11.821 -23.394 1.00 63.12 102 PRO A N 1
ATOM 832 C CA . PRO A 1 102 ? 7.336 11.962 -24.387 1.00 63.12 102 PRO A CA 1
ATOM 833 C C . PRO A 1 102 ? 7.830 13.406 -24.553 1.00 63.12 102 PRO A C 1
ATOM 835 O O . PRO A 1 102 ? 8.965 13.636 -24.954 1.00 63.12 102 PRO A O 1
ATOM 838 N N . ASP A 1 103 ? 6.961 14.373 -24.270 1.00 64.94 103 ASP A N 1
ATOM 839 C CA . ASP A 1 103 ? 7.161 15.814 -24.449 1.00 64.94 103 ASP A CA 1
ATOM 840 C C . ASP A 1 103 ? 7.305 16.578 -23.121 1.00 64.94 103 ASP A C 1
ATOM 842 O O . ASP A 1 103 ? 7.515 17.788 -23.130 1.00 64.94 103 ASP A O 1
ATOM 846 N N . GLY A 1 104 ? 7.176 15.890 -21.981 1.00 59.88 104 GLY A N 1
ATOM 847 C CA . GLY A 1 104 ? 7.177 16.511 -20.655 1.00 59.88 104 GLY A CA 1
ATOM 848 C C . GLY A 1 104 ? 5.988 17.439 -20.369 1.00 59.88 104 GLY A C 1
ATOM 849 O O . GLY A 1 104 ? 6.035 18.150 -19.373 1.00 59.88 104 GLY A O 1
ATOM 850 N N . VAL A 1 105 ? 4.944 17.462 -21.213 1.00 62.19 105 VAL A N 1
ATOM 851 C CA . VAL A 1 105 ? 3.826 18.414 -21.072 1.00 62.19 105 VAL A CA 1
ATOM 852 C C . VAL A 1 105 ? 2.676 17.842 -20.238 1.00 62.19 105 VAL A C 1
ATOM 854 O O . VAL A 1 105 ? 2.042 18.607 -19.514 1.00 62.19 105 VAL A O 1
ATOM 857 N N . ASN A 1 106 ? 2.389 16.528 -20.296 1.00 56.53 106 ASN A N 1
ATOM 858 C CA . ASN A 1 106 ? 1.483 15.882 -19.332 1.00 56.53 106 ASN A CA 1
ATOM 859 C C . ASN A 1 106 ? 1.435 14.345 -19.442 1.00 56.53 106 ASN A C 1
ATOM 861 O O . ASN A 1 106 ? 0.906 13.835 -20.427 1.00 56.53 106 ASN A O 1
ATOM 865 N N . ARG A 1 107 ? 1.832 13.608 -18.391 1.00 52.59 107 ARG A N 1
ATOM 866 C CA . ARG A 1 107 ? 1.333 12.248 -18.075 1.00 52.59 107 ARG A CA 1
ATOM 867 C C . ARG A 1 107 ? 1.450 12.001 -16.569 1.00 52.59 107 ARG A C 1
ATOM 869 O O . ARG A 1 107 ? 2.455 11.545 -16.049 1.00 52.59 107 ARG A O 1
ATOM 876 N N . ASN A 1 108 ? 0.392 12.328 -15.844 1.00 53.84 108 ASN A N 1
ATOM 877 C CA . ASN A 1 108 ? 0.301 12.122 -14.399 1.00 53.84 108 ASN A CA 1
ATOM 878 C C . ASN A 1 108 ? 0.434 10.613 -14.082 1.00 53.84 108 ASN A C 1
ATOM 880 O O . ASN A 1 108 ? -0.380 9.854 -14.609 1.00 53.84 108 ASN A O 1
ATOM 884 N N . ALA A 1 109 ? 1.417 10.062 -13.348 1.00 50.38 109 ALA A N 1
ATOM 885 C CA . ALA A 1 109 ? 2.165 10.481 -12.156 1.00 50.38 109 ALA A CA 1
ATOM 886 C C . ALA A 1 109 ? 3.578 11.075 -12.363 1.00 50.38 109 ALA A C 1
ATOM 888 O O . ALA A 1 109 ? 4.521 10.359 -12.677 1.00 50.38 109 ALA A O 1
ATOM 889 N N . GLY A 1 110 ? 3.873 12.318 -12.004 1.00 49.50 110 GLY A N 1
ATOM 890 C CA . GLY A 1 110 ? 3.069 13.542 -12.068 1.00 49.50 110 GLY A CA 1
ATOM 891 C C . GLY A 1 110 ? 3.647 14.484 -13.136 1.00 49.50 110 GLY A C 1
ATOM 892 O O . GLY A 1 110 ? 2.877 15.063 -13.879 1.00 49.50 110 GLY A O 1
ATOM 893 N N . ASP A 1 111 ? 4.983 14.516 -13.253 1.00 46.81 111 ASP A N 1
ATOM 894 C CA . ASP A 1 111 ? 5.804 15.224 -14.254 1.00 46.81 111 ASP A CA 1
ATOM 895 C C . ASP A 1 111 ? 7.166 14.510 -14.417 1.00 46.81 111 ASP A C 1
ATOM 897 O O . ASP A 1 111 ? 8.225 15.130 -14.514 1.00 46.81 111 ASP A O 1
ATOM 901 N N . CYS A 1 112 ? 7.194 13.175 -14.339 1.00 52.53 112 CYS A N 1
ATOM 902 C CA . CYS A 1 112 ? 8.460 12.447 -14.408 1.00 52.53 112 CYS A CA 1
ATOM 903 C C . CYS A 1 112 ? 9.013 12.466 -15.838 1.00 52.53 112 CYS A C 1
ATOM 905 O O . CYS A 1 112 ? 8.675 11.626 -16.671 1.00 52.53 112 CYS A O 1
ATOM 907 N N . ILE A 1 113 ? 9.884 13.439 -16.095 1.00 50.31 113 ILE A N 1
ATOM 908 C CA . ILE A 1 113 ? 10.764 13.491 -17.256 1.00 50.31 113 ILE A CA 1
ATOM 909 C C . ILE A 1 113 ? 11.846 12.431 -17.035 1.00 50.31 113 ILE A C 1
ATOM 911 O O . ILE A 1 113 ? 12.773 12.628 -16.252 1.00 50.31 113 ILE A O 1
ATOM 915 N N . LEU A 1 114 ? 11.746 11.301 -17.730 1.00 52.69 114 LEU A N 1
ATOM 916 C CA . LEU A 1 114 ? 12.972 10.676 -18.207 1.00 52.69 114 LEU A CA 1
ATOM 917 C C . LEU A 1 114 ? 13.371 11.511 -19.418 1.00 52.69 114 LEU A C 1
ATOM 919 O O . LEU A 1 114 ? 12.610 11.611 -20.378 1.00 52.69 114 LEU A O 1
ATOM 923 N N . ASP A 1 115 ? 14.510 12.192 -19.334 1.00 53.41 115 ASP A N 1
ATOM 924 C CA . ASP A 1 115 ? 15.066 12.901 -20.479 1.00 53.41 115 ASP A CA 1
ATOM 925 C C . ASP A 1 115 ? 15.412 11.858 -21.542 1.00 53.41 115 ASP A C 1
ATOM 927 O O . ASP A 1 115 ? 16.514 11.334 -21.547 1.00 53.41 115 ASP A O 1
ATOM 931 N N . TYR A 1 116 ? 14.470 11.512 -22.422 1.00 49.56 116 TYR A N 1
ATOM 932 C CA . TYR A 1 116 ? 14.674 10.495 -23.458 1.00 49.56 116 TYR A CA 1
ATOM 933 C C . TYR A 1 116 ? 15.806 10.850 -24.433 1.00 49.56 116 TYR A C 1
ATOM 935 O O . TYR A 1 116 ? 16.207 9.998 -25.223 1.00 49.56 116 TYR A O 1
ATOM 943 N N . LYS A 1 117 ? 16.329 12.088 -24.404 1.00 50.41 117 LYS A N 1
ATOM 944 C CA . LYS A 1 117 ? 17.513 12.458 -25.189 1.00 50.41 117 LYS A CA 1
ATOM 945 C C . LYS A 1 117 ? 18.802 11.899 -24.591 1.00 50.41 117 LYS A C 1
ATOM 947 O O . LYS A 1 117 ? 19.774 11.757 -25.325 1.00 50.41 117 LYS A O 1
ATOM 952 N N . ASN A 1 118 ? 18.803 11.567 -23.302 1.00 58.44 118 ASN A N 1
ATOM 953 C CA . ASN A 1 118 ? 19.919 10.960 -22.594 1.00 58.44 118 ASN A CA 1
ATOM 954 C C . ASN A 1 118 ? 19.454 9.625 -22.006 1.00 58.44 118 ASN A C 1
ATOM 956 O O . ASN A 1 118 ? 18.569 9.607 -21.157 1.00 58.44 118 ASN A O 1
ATOM 960 N N . GLU A 1 119 ? 20.033 8.500 -22.432 1.00 63.56 119 GLU A N 1
ATOM 961 C CA . GLU A 1 119 ? 19.729 7.195 -21.831 1.00 63.56 119 GLU A CA 1
ATOM 962 C C . GLU A 1 119 ? 19.957 7.263 -20.311 1.00 63.56 119 GLU A C 1
ATOM 964 O O . GLU A 1 119 ? 21.089 7.281 -19.829 1.00 63.56 119 GLU A O 1
ATOM 969 N N . GLN A 1 120 ? 18.867 7.366 -19.546 1.00 68.25 120 GLN A N 1
ATOM 970 C CA . GLN A 1 120 ? 18.937 7.381 -18.094 1.00 68.25 120 GLN A CA 1
ATOM 971 C C . GLN A 1 120 ? 19.329 5.981 -17.617 1.00 68.25 120 GLN A C 1
ATOM 973 O O . GLN A 1 120 ? 18.806 4.991 -18.143 1.00 68.25 120 GLN A O 1
ATOM 978 N N . PRO A 1 121 ? 20.205 5.879 -16.605 1.00 80.88 121 PRO A N 1
ATOM 979 C CA . PRO A 1 121 ? 20.508 4.602 -15.988 1.00 80.88 121 PRO A CA 1
ATOM 980 C C . PRO A 1 121 ? 19.220 3.867 -15.556 1.00 80.88 121 PRO A C 1
ATOM 982 O O . PRO A 1 121 ? 18.323 4.496 -14.976 1.00 80.88 121 PRO A O 1
ATOM 985 N N . PRO A 1 122 ? 19.094 2.554 -15.829 1.00 81.19 122 PRO A N 1
ATOM 986 C CA . PRO A 1 122 ? 17.914 1.742 -15.498 1.00 81.19 122 PRO A CA 1
ATOM 987 C C . PRO A 1 122 ? 17.477 1.830 -14.031 1.00 81.19 122 PRO A C 1
ATOM 989 O O . PRO A 1 122 ? 16.305 1.641 -13.702 1.00 81.19 122 PRO A O 1
ATOM 992 N N . GLU A 1 123 ? 18.417 2.141 -13.144 1.00 84.62 123 GLU A N 1
ATOM 993 C CA . GLU A 1 123 ? 18.234 2.282 -11.705 1.00 84.62 123 GLU A CA 1
ATOM 994 C C . GLU A 1 123 ? 17.309 3.445 -11.327 1.00 84.62 123 GLU A C 1
ATOM 996 O O . GLU A 1 123 ? 16.739 3.435 -10.237 1.00 84.62 123 GLU A O 1
ATOM 1001 N N . TYR A 1 124 ? 17.122 4.423 -12.216 1.00 82.50 124 TYR A N 1
ATOM 1002 C CA . TYR A 1 124 ? 16.213 5.551 -11.999 1.00 82.50 124 TYR A CA 1
ATOM 1003 C C . TYR A 1 124 ? 14.793 5.301 -12.519 1.00 82.50 124 TYR A C 1
ATOM 1005 O O . TYR A 1 124 ? 13.918 6.157 -12.376 1.00 82.50 124 TYR A O 1
ATOM 1013 N N . HIS A 1 125 ? 14.524 4.127 -13.093 1.00 84.56 125 HIS A N 1
ATOM 1014 C CA . HIS A 1 125 ? 13.192 3.792 -13.575 1.00 84.56 125 HIS A CA 1
ATOM 1015 C C . HIS A 1 125 ? 12.200 3.642 -12.407 1.00 84.56 125 HIS A C 1
ATOM 1017 O O . HIS A 1 125 ? 12.428 2.875 -11.472 1.00 84.56 125 HIS A O 1
ATOM 1023 N N . LEU A 1 126 ? 11.049 4.322 -12.463 1.00 86.50 126 LE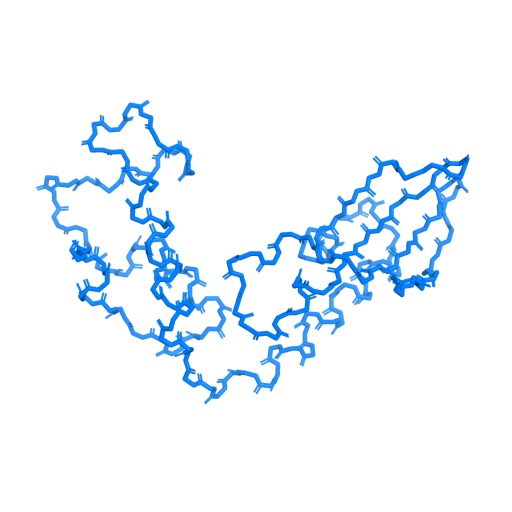U A N 1
ATOM 1024 C CA . LEU A 1 126 ? 10.096 4.362 -11.339 1.00 86.50 126 LEU A CA 1
ATOM 1025 C C . LEU A 1 126 ? 9.516 2.987 -11.017 1.00 86.50 126 LEU A C 1
ATOM 1027 O O . LEU A 1 126 ? 9.382 2.649 -9.844 1.00 86.50 126 LEU A O 1
ATOM 1031 N N . ALA A 1 127 ? 9.221 2.172 -12.037 1.00 90.12 127 ALA A N 1
ATOM 1032 C CA . ALA A 1 127 ? 8.779 0.796 -11.807 1.00 90.12 127 ALA A CA 1
ATOM 1033 C C . ALA A 1 127 ? 9.838 -0.013 -11.053 1.00 90.12 127 ALA A C 1
ATOM 1035 O O . ALA A 1 127 ? 9.504 -0.720 -10.107 1.00 90.12 127 ALA A O 1
ATOM 1036 N N . TYR A 1 128 ? 11.114 0.139 -11.423 1.00 91.38 128 TYR A N 1
ATOM 1037 C CA . TYR A 1 128 ? 12.215 -0.549 -10.757 1.00 91.38 128 TYR A CA 1
ATOM 1038 C C . TYR A 1 128 ? 12.329 -0.098 -9.297 1.00 91.38 128 TYR A C 1
ATOM 1040 O O . TYR A 1 128 ? 12.327 -0.927 -8.386 1.00 91.38 128 TYR A O 1
ATOM 1048 N N . LEU A 1 129 ? 12.339 1.218 -9.062 1.00 90.50 129 LEU A N 1
ATOM 1049 C CA . LEU A 1 129 ? 12.386 1.797 -7.720 1.00 90.50 129 LEU A CA 1
ATOM 1050 C C . LEU A 1 129 ? 11.197 1.358 -6.861 1.00 90.50 129 LEU A C 1
ATOM 1052 O O . LEU A 1 129 ? 11.368 1.093 -5.674 1.00 90.50 129 LEU A O 1
ATOM 1056 N N . PHE A 1 130 ? 10.005 1.252 -7.449 1.00 91.69 130 PHE A N 1
ATOM 1057 C CA . PHE A 1 130 ? 8.812 0.761 -6.770 1.00 91.69 130 PHE A CA 1
ATOM 1058 C C . PHE A 1 130 ? 8.939 -0.724 -6.403 1.00 91.69 130 PHE A C 1
ATOM 1060 O O . PHE A 1 130 ? 8.738 -1.076 -5.241 1.00 91.69 130 PHE A O 1
ATOM 1067 N N . VAL A 1 131 ? 9.335 -1.590 -7.345 1.00 92.38 131 VAL A N 1
ATOM 1068 C CA . VAL A 1 131 ? 9.546 -3.029 -7.091 1.00 92.38 131 VAL A CA 1
ATOM 1069 C C . VAL A 1 131 ? 10.581 -3.243 -5.985 1.00 92.38 131 VAL A C 1
ATOM 1071 O O . VAL A 1 131 ? 10.357 -4.053 -5.084 1.00 92.38 131 VAL A O 1
ATOM 1074 N N . LYS A 1 132 ? 11.662 -2.455 -5.981 1.00 91.19 132 LYS A N 1
ATOM 1075 C CA . LYS A 1 132 ? 12.739 -2.529 -4.983 1.00 91.19 132 LYS A CA 1
ATOM 1076 C C . LYS A 1 132 ? 12.276 -2.253 -3.546 1.00 91.19 132 LYS A C 1
ATOM 1078 O O . LYS A 1 132 ? 12.914 -2.705 -2.599 1.00 91.19 132 LYS A O 1
ATOM 1083 N N . GLN A 1 133 ? 11.144 -1.568 -3.351 1.00 89.69 133 GLN A N 1
ATOM 1084 C CA . GLN A 1 133 ? 10.556 -1.374 -2.015 1.00 89.69 133 GLN A CA 1
ATOM 1085 C C . GLN A 1 133 ? 10.033 -2.680 -1.397 1.00 89.69 133 GLN A C 1
ATOM 1087 O O . GLN A 1 133 ? 9.922 -2.782 -0.169 1.00 89.69 133 GLN A O 1
ATOM 1092 N N . PHE A 1 134 ? 9.688 -3.652 -2.244 1.00 90.12 134 PHE A N 1
ATOM 1093 C CA . PHE A 1 134 ? 9.156 -4.960 -1.866 1.00 90.12 134 PHE A CA 1
ATOM 1094 C C . PHE A 1 134 ? 10.210 -6.062 -1.994 1.00 90.12 134 PHE A C 1
ATOM 1096 O O . PHE A 1 134 ? 10.261 -6.943 -1.141 1.00 90.12 134 PHE A O 1
ATOM 1103 N N . TYR A 1 135 ? 11.069 -5.960 -3.010 1.00 90.81 135 TYR A N 1
ATOM 1104 C CA . TYR A 1 135 ? 12.104 -6.934 -3.351 1.00 90.81 135 TYR A CA 1
ATOM 1105 C C . TYR A 1 135 ? 13.461 -6.218 -3.478 1.00 90.81 135 TYR A C 1
ATOM 1107 O O . TYR A 1 135 ? 13.844 -5.832 -4.583 1.00 90.81 135 TYR A O 1
ATOM 1115 N N . PRO A 1 136 ? 14.185 -5.985 -2.363 1.00 90.50 136 PRO A N 1
ATOM 1116 C CA . PRO A 1 136 ? 15.400 -5.160 -2.354 1.00 90.50 136 PRO A CA 1
ATOM 1117 C C . PRO A 1 136 ? 16.519 -5.658 -3.276 1.00 90.50 136 PRO A C 1
ATOM 1119 O O . PRO A 1 136 ? 17.257 -4.841 -3.830 1.00 90.50 136 PRO A O 1
ATOM 1122 N N . ASP A 1 137 ? 16.593 -6.977 -3.469 1.00 90.38 137 ASP A N 1
ATOM 1123 C CA . ASP A 1 137 ? 17.590 -7.652 -4.307 1.00 90.38 137 ASP A CA 1
ATOM 1124 C C . ASP A 1 137 ? 17.167 -7.752 -5.783 1.00 90.38 137 ASP A C 1
ATOM 1126 O O . ASP A 1 137 ? 17.886 -8.318 -6.606 1.00 90.38 137 ASP A O 1
ATOM 1130 N N . HIS A 1 138 ? 15.998 -7.210 -6.147 1.00 90.88 138 HIS A N 1
ATOM 1131 C CA . HIS A 1 138 ? 15.567 -7.163 -7.537 1.00 90.88 138 HIS A CA 1
ATOM 1132 C C . HIS A 1 138 ? 16.549 -6.329 -8.371 1.00 90.88 138 HIS A C 1
ATOM 1134 O O . HIS A 1 138 ? 16.926 -5.207 -8.008 1.00 90.88 138 HIS A O 1
ATOM 1140 N N . VAL A 1 139 ? 16.938 -6.881 -9.517 1.00 91.44 139 VAL A N 1
ATOM 1141 C CA . VAL A 1 139 ? 17.798 -6.224 -10.504 1.00 91.44 139 VAL A CA 1
ATOM 1142 C C . VAL A 1 139 ? 16.948 -5.626 -11.629 1.00 91.44 139 VAL A C 1
ATOM 1144 O O . VAL A 1 139 ? 15.888 -6.178 -11.928 1.00 91.44 139 VAL A O 1
ATOM 1147 N N . PRO A 1 140 ? 17.371 -4.515 -12.258 1.00 87.88 140 PRO A N 1
ATOM 1148 C CA . PRO A 1 140 ? 16.613 -3.902 -13.345 1.00 87.88 140 PRO A CA 1
ATOM 1149 C C . PRO A 1 140 ? 16.341 -4.873 -14.504 1.00 87.88 140 PRO A C 1
ATOM 1151 O O . PRO A 1 140 ? 17.262 -5.463 -15.069 1.00 87.88 140 PRO A O 1
ATOM 1154 N N . ASP A 1 141 ? 15.072 -5.000 -14.896 1.00 87.38 141 ASP A N 1
ATOM 1155 C CA . ASP A 1 141 ? 14.672 -5.750 -16.086 1.00 87.38 141 ASP A CA 1
ATOM 1156 C C . ASP A 1 141 ? 14.669 -4.843 -17.323 1.00 87.38 141 ASP A C 1
ATOM 1158 O O . ASP A 1 141 ? 13.723 -4.094 -17.582 1.00 87.38 141 ASP A O 1
ATOM 1162 N N . MET A 1 142 ? 15.735 -4.937 -18.116 1.00 86.88 142 MET A N 1
ATOM 1163 C CA . MET A 1 142 ? 15.914 -4.116 -19.314 1.00 86.88 142 MET A CA 1
ATOM 1164 C C . MET A 1 142 ? 14.860 -4.350 -20.397 1.00 86.88 142 MET A C 1
ATOM 1166 O O . MET A 1 142 ? 14.606 -3.438 -21.183 1.00 86.88 142 MET A O 1
ATOM 1170 N N . VAL A 1 143 ? 14.244 -5.535 -20.453 1.00 88.56 143 VAL A N 1
ATOM 1171 C CA . VAL A 1 143 ? 13.187 -5.834 -21.429 1.00 88.56 143 VAL A CA 1
ATOM 1172 C C . VAL A 1 143 ? 11.922 -5.069 -21.056 1.00 88.56 143 VAL A C 1
ATOM 1174 O O . VAL A 1 143 ? 11.318 -4.417 -21.901 1.00 88.56 143 VAL A O 1
ATOM 1177 N N . ARG A 1 144 ? 11.543 -5.081 -19.774 1.00 89.00 144 ARG A N 1
ATOM 1178 C CA . ARG A 1 144 ? 10.353 -4.363 -19.289 1.00 89.00 144 ARG A CA 1
ATOM 1179 C C . ARG A 1 144 ? 10.532 -2.848 -19.261 1.00 89.00 144 ARG A C 1
ATOM 1181 O O . ARG A 1 144 ? 9.583 -2.123 -19.553 1.00 89.00 144 ARG A O 1
ATOM 1188 N N . ILE A 1 145 ? 11.737 -2.374 -18.939 1.00 84.94 145 ILE A N 1
ATOM 1189 C CA . ILE A 1 145 ? 12.075 -0.941 -18.917 1.00 84.94 145 ILE A CA 1
ATOM 1190 C C . ILE A 1 145 ? 11.942 -0.319 -20.307 1.00 84.94 145 ILE A C 1
ATOM 1192 O O . ILE A 1 145 ? 11.406 0.775 -20.441 1.00 84.94 145 ILE A O 1
ATOM 1196 N N . LYS A 1 146 ? 12.397 -1.016 -21.353 1.00 80.88 146 LYS A N 1
ATOM 1197 C CA . LYS A 1 146 ? 12.315 -0.505 -22.729 1.00 80.88 146 LYS A CA 1
ATOM 1198 C C . LYS A 1 146 ? 10.893 -0.525 -23.302 1.00 80.88 146 LYS A C 1
ATOM 1200 O O . LYS A 1 146 ? 10.658 0.099 -24.332 1.00 80.88 146 LYS A O 1
ATOM 1205 N N . GLY A 1 147 ? 9.958 -1.189 -22.619 1.00 74.94 147 GLY A N 1
ATOM 1206 C CA . GLY A 1 147 ? 8.634 -1.490 -23.151 1.00 74.94 147 GLY A CA 1
ATOM 1207 C C . GLY A 1 147 ? 8.686 -2.640 -24.161 1.00 74.94 147 GLY A C 1
ATOM 1208 O 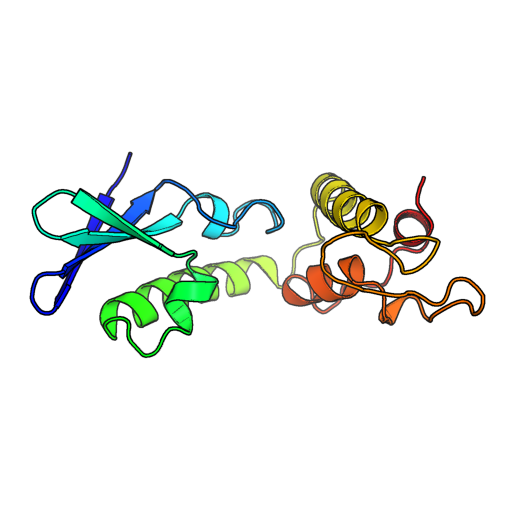O . GLY A 1 147 ? 9.717 -2.893 -24.784 1.00 74.94 147 GLY A O 1
ATOM 1209 N N . LYS A 1 148 ? 7.572 -3.369 -24.273 1.00 58.34 148 LYS A N 1
ATOM 1210 C CA . LYS A 1 148 ? 7.344 -4.318 -25.371 1.00 58.34 148 LYS A CA 1
ATOM 1211 C C . LYS A 1 148 ? 6.857 -3.568 -26.605 1.00 58.34 148 LYS A C 1
ATOM 1213 O O . LYS A 1 148 ? 6.117 -2.576 -26.411 1.00 58.34 148 LYS A O 1
#

Radius of gyration: 18.29 Å; chains: 1; bounding box: 44×33×45 Å

Foldseek 3Di:
DDWAWFDDDVQKTKIKFQPADPCPLPAPPQCNRGIWMFIDGPRDTDDIGRLVRQLPPPPDDPRSNVVSVVSRVVVLVVPQPDDGDPVSLLVLLVVQVQQEDPVQPDRPVGRDDPVVVDPDPLCPRPSNVVVCVRHVPDDRDPDSNVPD